Protein AF-A0A7W0WVK8-F1 (afdb_monomer_lite)

Structure (mmCIF, N/CA/C/O backbone):
data_AF-A0A7W0WVK8-F1
#
_entry.id   AF-A0A7W0WVK8-F1
#
loop_
_atom_site.group_PDB
_atom_site.id
_atom_site.type_symbol
_atom_site.label_atom_id
_atom_site.label_alt_id
_atom_site.label_comp_id
_atom_site.label_asym_id
_atom_site.label_entity_id
_atom_site.label_seq_id
_atom_site.pdbx_PDB_ins_code
_atom_site.Cartn_x
_atom_site.Cartn_y
_atom_site.Cartn_z
_atom_site.occupancy
_atom_site.B_iso_or_equiv
_atom_site.auth_seq_id
_atom_site.auth_comp_id
_atom_site.auth_asym_id
_atom_site.auth_atom_id
_atom_site.pdbx_PDB_model_num
ATOM 1 N N . ASP A 1 1 ? 5.687 -21.379 -2.485 1.00 57.66 1 ASP A N 1
ATOM 2 C CA . ASP A 1 1 ? 4.214 -21.459 -2.516 1.00 57.66 1 ASP A CA 1
ATOM 3 C C . ASP A 1 1 ? 3.663 -21.866 -1.160 1.00 57.66 1 ASP A C 1
ATOM 5 O O . ASP A 1 1 ? 3.137 -22.961 -1.008 1.00 57.66 1 ASP A O 1
ATOM 9 N N . ASP A 1 2 ? 3.823 -20.997 -0.159 1.00 66.12 2 ASP A N 1
ATOM 10 C CA . ASP A 1 2 ? 3.199 -21.209 1.148 1.00 66.12 2 ASP A CA 1
ATOM 11 C C . ASP A 1 2 ? 1.730 -20.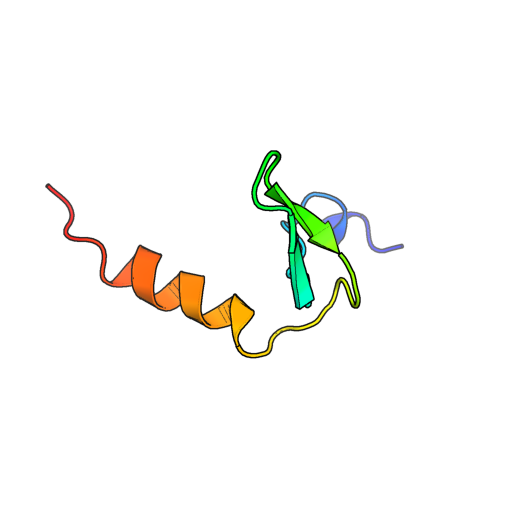748 1.061 1.00 66.12 2 ASP A C 1
ATOM 13 O O . ASP A 1 2 ? 1.486 -19.570 0.770 1.00 66.12 2 ASP A O 1
ATOM 17 N N . PRO A 1 3 ? 0.743 -21.641 1.254 1.00 73.38 3 PRO A N 1
ATOM 18 C CA . PRO A 1 3 ? -0.669 -21.282 1.185 1.00 73.38 3 PRO A CA 1
ATOM 19 C C . PRO A 1 3 ? -1.076 -20.215 2.210 1.00 73.38 3 PRO A C 1
ATOM 21 O O . PRO A 1 3 ? -2.069 -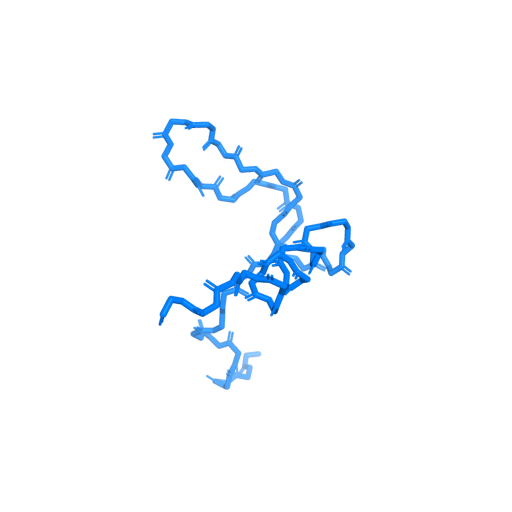19.534 1.978 1.00 73.38 3 PRO A O 1
ATOM 24 N N . HIS A 1 4 ? -0.309 -20.006 3.285 1.00 72.81 4 HIS A N 1
ATOM 25 C CA . HIS A 1 4 ? -0.618 -18.987 4.289 1.00 72.81 4 HIS A CA 1
ATOM 26 C C . HIS A 1 4 ? -0.423 -17.555 3.782 1.00 72.81 4 HIS A C 1
ATOM 28 O O . HIS A 1 4 ? -1.013 -16.638 4.336 1.00 72.81 4 HIS A O 1
ATOM 34 N N . TRP A 1 5 ? 0.402 -17.331 2.753 1.00 65.38 5 TRP A N 1
ATOM 35 C CA . TRP A 1 5 ? 0.738 -15.974 2.290 1.00 65.38 5 TRP A CA 1
ATOM 36 C C . TRP A 1 5 ? -0.012 -15.554 1.032 1.00 65.38 5 TRP A C 1
ATOM 38 O O . TRP A 1 5 ? 0.148 -14.434 0.554 1.00 65.38 5 TRP A O 1
ATOM 48 N N . ARG A 1 6 ? -0.846 -16.450 0.500 1.00 65.56 6 ARG A N 1
ATOM 49 C CA . ARG A 1 6 ? -1.542 -16.259 -0.772 1.00 65.56 6 ARG A CA 1
ATOM 50 C C . ARG A 1 6 ? -2.603 -15.160 -0.711 1.00 65.56 6 ARG A C 1
ATOM 52 O O . ARG A 1 6 ? -2.808 -14.473 -1.706 1.00 65.56 6 ARG A O 1
ATOM 59 N N . ASP A 1 7 ? -3.202 -14.983 0.463 1.00 74.44 7 ASP A N 1
ATOM 60 C CA . ASP A 1 7 ? -4.293 -14.034 0.704 1.00 74.44 7 ASP A CA 1
ATOM 61 C C . ASP A 1 7 ? -3.843 -12.796 1.497 1.00 74.44 7 ASP A C 1
ATOM 63 O O . ASP A 1 7 ? -4.663 -11.954 1.866 1.00 74.44 7 ASP A O 1
ATOM 67 N N . HIS A 1 8 ? -2.544 -12.667 1.790 1.00 73.69 8 HIS A N 1
ATOM 68 C CA . HIS A 1 8 ? -2.039 -11.491 2.487 1.00 73.69 8 HIS A CA 1
ATOM 69 C C . HIS A 1 8 ? -1.895 -10.298 1.534 1.00 73.69 8 HIS A C 1
ATOM 71 O O . HIS A 1 8 ? -1.447 -10.458 0.395 1.00 73.69 8 HIS A O 1
ATOM 77 N N . PRO A 1 9 ? -2.247 -9.081 1.992 1.00 72.94 9 PRO A N 1
ATOM 78 C CA . PRO A 1 9 ? -2.040 -7.880 1.203 1.00 72.94 9 PRO A CA 1
ATOM 79 C C . PRO A 1 9 ? -0.543 -7.681 0.943 1.00 72.94 9 PRO A C 1
ATOM 81 O O . PRO A 1 9 ? 0.271 -7.668 1.867 1.00 72.94 9 PRO A O 1
ATOM 84 N N . LEU A 1 10 ? -0.190 -7.544 -0.335 1.00 78.31 10 LEU A N 1
ATOM 85 C CA . LEU A 1 10 ? 1.177 -7.286 -0.773 1.00 78.31 10 LEU A CA 1
ATOM 86 C C . LEU A 1 10 ? 1.496 -5.791 -0.682 1.00 78.31 10 LEU A C 1
ATOM 88 O O . LEU A 1 10 ? 0.667 -4.942 -1.016 1.00 78.31 10 LEU A O 1
ATOM 92 N N . PHE A 1 11 ? 2.725 -5.484 -0.269 1.00 78.31 11 PHE A N 1
ATOM 93 C CA . PHE A 1 11 ? 3.246 -4.121 -0.220 1.00 78.31 11 PHE A CA 1
ATOM 94 C C . PHE A 1 11 ? 4.092 -3.861 -1.462 1.00 78.31 11 PHE A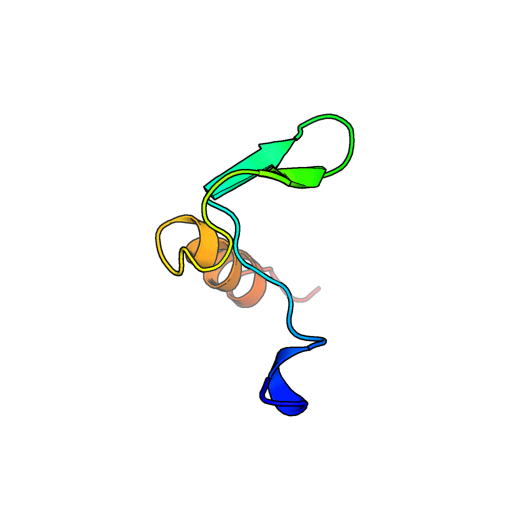 C 1
ATOM 96 O O . PHE A 1 11 ? 5.192 -4.398 -1.616 1.00 78.31 11 PHE A O 1
ATOM 103 N N . TYR A 1 12 ? 3.537 -3.047 -2.355 1.00 82.06 12 TYR A N 1
ATOM 104 C CA . TYR A 1 12 ? 4.156 -2.674 -3.620 1.00 82.06 12 TYR A CA 1
ATOM 105 C C . TYR A 1 12 ? 4.966 -1.390 -3.484 1.00 82.06 12 TYR A C 1
ATOM 107 O O . TYR A 1 12 ? 4.736 -0.599 -2.576 1.00 82.06 12 TYR A O 1
ATOM 115 N N . GLU A 1 13 ? 5.906 -1.177 -4.397 1.00 82.62 13 GLU A N 1
ATOM 116 C CA . GLU A 1 13 ? 6.755 0.014 -4.412 1.00 82.62 13 GLU A 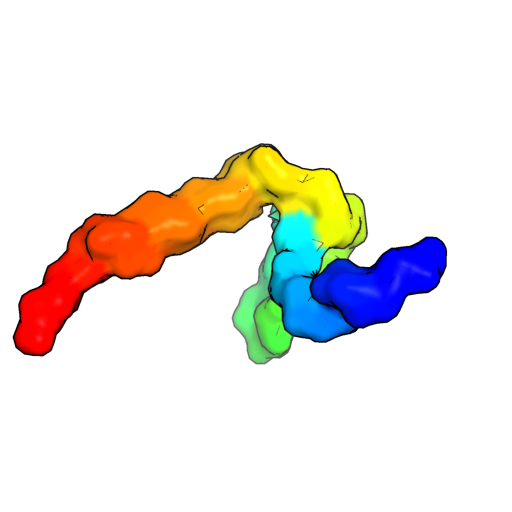CA 1
ATOM 117 C C . GLU A 1 13 ? 5.983 1.285 -4.793 1.00 82.62 13 GLU A C 1
ATOM 119 O O . GLU A 1 13 ? 6.237 2.346 -4.232 1.00 82.62 13 GLU A O 1
ATOM 124 N N . TYR A 1 14 ? 5.015 1.175 -5.707 1.00 82.19 14 TYR A N 1
ATOM 125 C CA . TYR A 1 14 ? 4.146 2.272 -6.129 1.00 82.19 14 TYR A CA 1
ATOM 126 C C . TYR A 1 14 ? 2.700 1.799 -6.269 1.00 82.19 14 TYR A C 1
ATOM 128 O O . TYR A 1 14 ? 2.446 0.624 -6.530 1.00 82.19 14 TYR A O 1
ATOM 136 N N . PHE A 1 15 ? 1.755 2.732 -6.165 1.00 85.62 15 PHE A N 1
ATOM 137 C CA . PHE A 1 15 ? 0.339 2.478 -6.420 1.00 85.62 15 PHE A CA 1
ATOM 138 C C . PHE A 1 15 ? -0.164 3.393 -7.532 1.00 85.62 15 PHE A C 1
ATOM 140 O O . PHE A 1 15 ? 0.108 4.595 -7.540 1.00 85.62 15 PHE A O 1
ATOM 147 N N . HIS A 1 16 ? -0.898 2.822 -8.479 1.00 88.12 16 HIS A N 1
ATOM 148 C CA . HIS A 1 16 ? -1.519 3.565 -9.563 1.00 88.12 16 HIS A CA 1
ATOM 149 C C . HIS A 1 16 ? -2.634 4.469 -9.016 1.00 88.12 16 HIS A C 1
ATOM 151 O O . HIS A 1 16 ? -3.558 3.985 -8.365 1.00 88.12 16 HIS A O 1
ATOM 157 N N . GLY A 1 17 ? -2.581 5.771 -9.309 1.00 86.06 17 GLY A N 1
ATOM 158 C CA . GLY A 1 17 ? -3.505 6.761 -8.737 1.00 86.06 17 GLY A CA 1
ATOM 159 C C . GLY A 1 17 ? -4.983 6.525 -9.067 1.00 86.06 17 GLY A C 1
ATOM 160 O O . GLY A 1 17 ? -5.836 6.759 -8.218 1.00 86.06 17 GLY A O 1
ATOM 161 N N . ASP A 1 18 ? -5.284 6.006 -10.263 1.00 91.25 18 ASP A N 1
ATOM 162 C CA . ASP A 1 18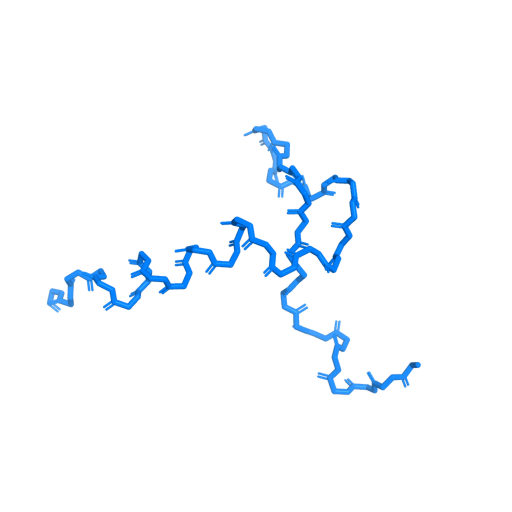 ? -6.680 5.847 -10.709 1.00 91.25 18 ASP A CA 1
ATOM 163 C C . ASP A 1 18 ? -7.385 4.592 -10.172 1.00 91.25 18 ASP A C 1
ATOM 165 O O . ASP A 1 18 ? -8.606 4.583 -10.042 1.00 91.25 18 ASP A O 1
ATOM 169 N N . ASN A 1 19 ? -6.649 3.506 -9.901 1.00 90.56 19 ASN A N 1
ATOM 170 C CA . ASN A 1 19 ? -7.245 2.203 -9.569 1.00 90.56 19 ASN A CA 1
ATOM 171 C C . ASN A 1 19 ? -6.579 1.485 -8.384 1.00 90.56 19 ASN A C 1
ATOM 173 O O . ASN A 1 19 ? -6.991 0.382 -8.034 1.00 90.56 19 ASN A O 1
ATOM 177 N N . GLY A 1 20 ? -5.550 2.081 -7.776 1.00 84.62 20 GLY A N 1
ATOM 178 C CA . GLY A 1 20 ? -4.841 1.517 -6.630 1.00 84.62 20 GLY A CA 1
ATOM 179 C C . GLY A 1 20 ? -3.998 0.277 -6.939 1.00 84.62 20 GLY A C 1
ATOM 180 O O . GLY A 1 20 ? -3.560 -0.390 -6.006 1.00 84.62 20 GLY A O 1
ATOM 181 N N . ALA A 1 21 ? -3.762 -0.064 -8.211 1.00 87.94 21 ALA A N 1
ATOM 182 C CA . ALA A 1 21 ? -2.947 -1.222 -8.565 1.00 87.94 21 ALA A CA 1
ATOM 183 C C . ALA A 1 21 ? -1.494 -1.037 -8.108 1.00 87.94 21 ALA A C 1
ATOM 185 O O . ALA A 1 21 ? -0.879 -0.001 -8.364 1.00 87.94 21 ALA A O 1
ATOM 186 N N . GLY A 1 22 ? -0.943 -2.058 -7.455 1.00 85.69 22 GLY A N 1
ATOM 187 C CA . GLY A 1 22 ? 0.456 -2.096 -7.052 1.00 85.69 22 GLY A CA 1
ATOM 188 C C . GLY A 1 22 ? 1.400 -2.333 -8.233 1.00 85.69 22 GLY A C 1
ATOM 189 O O . GLY A 1 22 ? 1.154 -3.210 -9.061 1.00 85.69 22 GLY A O 1
ATOM 190 N N . ILE A 1 23 ? 2.479 -1.557 -8.317 1.00 83.69 23 ILE A N 1
ATOM 191 C CA . ILE A 1 23 ? 3.477 -1.594 -9.395 1.00 83.69 23 ILE A CA 1
ATOM 192 C C . ILE A 1 23 ? 4.879 -1.665 -8.773 1.00 83.69 23 ILE A C 1
ATOM 194 O O . ILE A 1 23 ? 5.136 -1.059 -7.732 1.00 83.69 23 ILE A O 1
ATOM 198 N N . GLY A 1 24 ? 5.797 -2.390 -9.418 1.00 79.69 24 GLY A N 1
ATOM 199 C CA . GLY A 1 24 ? 7.175 -2.561 -8.946 1.00 79.69 24 GLY A CA 1
ATOM 200 C C . GLY A 1 24 ? 7.333 -3.766 -8.017 1.00 79.69 24 GLY A C 1
ATOM 201 O O . GLY A 1 24 ? 6.590 -4.743 -8.126 1.00 79.69 24 GLY A O 1
ATOM 202 N N . ALA A 1 25 ? 8.325 -3.732 -7.123 1.00 78.69 25 ALA A N 1
ATOM 203 C CA . ALA A 1 25 ? 8.595 -4.852 -6.219 1.00 78.69 25 ALA A CA 1
ATOM 204 C C . ALA A 1 25 ? 7.422 -5.081 -5.243 1.00 78.69 25 ALA A C 1
ATOM 206 O O . ALA A 1 25 ? 7.065 -4.187 -4.485 1.00 78.69 25 ALA A O 1
ATOM 207 N N . SER A 1 26 ? 6.845 -6.288 -5.233 1.00 68.31 26 SER A N 1
ATOM 208 C CA . SER A 1 26 ? 5.656 -6.654 -4.437 1.00 68.31 26 SER A CA 1
ATOM 209 C C . SER A 1 26 ? 5.947 -7.069 -2.986 1.00 68.31 26 SER A C 1
ATOM 211 O O . SER A 1 26 ? 5.034 -7.412 -2.239 1.00 68.31 26 SER A O 1
ATOM 213 N N . HIS A 1 27 ? 7.223 -7.084 -2.600 1.00 67.44 27 HIS A N 1
ATOM 214 C CA . HIS A 1 27 ? 7.725 -7.465 -1.275 1.00 67.44 27 HIS A CA 1
ATOM 215 C C . HIS A 1 27 ? 8.604 -6.353 -0.686 1.00 67.44 27 HIS A C 1
ATOM 217 O O . HIS A 1 27 ? 9.615 -6.608 -0.032 1.00 67.44 27 HIS A O 1
ATOM 223 N N . GLN A 1 28 ? 8.246 -5.093 -0.939 1.00 64.56 28 GLN A N 1
ATOM 224 C CA . GLN A 1 28 ? 8.942 -3.970 -0.328 1.00 64.56 28 GLN A CA 1
ATOM 225 C C . GLN A 1 28 ? 8.288 -3.666 1.027 1.00 64.56 28 GLN A C 1
ATOM 227 O O . GLN A 1 28 ? 7.372 -2.862 1.129 1.00 64.56 28 GLN A O 1
ATOM 232 N N . THR A 1 29 ? 8.774 -4.284 2.104 1.00 63.19 29 THR A N 1
ATOM 233 C CA . THR A 1 29 ? 8.415 -3.924 3.494 1.00 63.19 29 THR A CA 1
ATOM 234 C C . THR A 1 29 ? 9.148 -2.654 3.957 1.00 63.19 29 THR A C 1
ATOM 236 O O . THR A 1 29 ? 9.625 -2.572 5.086 1.00 63.19 29 THR A O 1
ATOM 239 N N . GLY A 1 30 ? 9.339 -1.705 3.038 1.00 71.44 30 GLY A N 1
ATOM 240 C CA . GLY A 1 30 ? 10.048 -0.450 3.252 1.00 71.44 30 GLY A CA 1
ATOM 241 C C . GLY A 1 30 ? 9.083 0.657 3.662 1.00 71.44 30 GLY A C 1
ATOM 242 O O . GLY A 1 30 ? 8.278 0.497 4.575 1.00 71.44 30 GLY A O 1
ATOM 243 N N . TRP A 1 31 ? 9.136 1.790 2.964 1.00 77.62 31 TRP A N 1
ATOM 244 C CA . TRP A 1 31 ? 8.326 2.965 3.297 1.00 77.62 31 TRP A CA 1
ATOM 245 C C . TRP A 1 31 ? 6.808 2.703 3.245 1.00 77.62 31 TRP A C 1
ATOM 247 O O . TRP A 1 31 ? 6.061 3.327 3.992 1.00 77.62 31 TRP A O 1
ATOM 257 N N . THR A 1 32 ? 6.335 1.756 2.430 1.00 74.75 32 THR A N 1
ATOM 258 C CA . THR A 1 32 ? 4.904 1.423 2.328 1.00 74.75 32 THR A CA 1
ATOM 259 C C . THR A 1 32 ? 4.348 0.697 3.551 1.00 74.75 32 THR A C 1
ATOM 261 O O . THR A 1 32 ? 3.146 0.777 3.802 1.00 74.75 32 THR A O 1
ATOM 264 N N . ALA A 1 33 ? 5.195 0.084 4.385 1.00 80.62 33 ALA A N 1
ATOM 265 C CA . A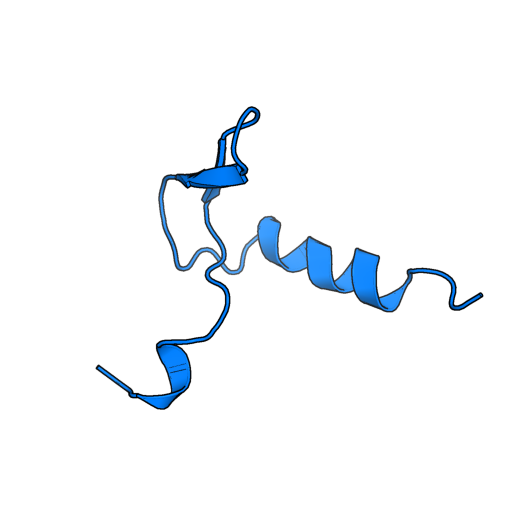LA A 1 33 ? 4.772 -0.495 5.661 1.00 80.62 33 ALA A CA 1
ATOM 266 C C . ALA A 1 33 ? 4.333 0.574 6.685 1.00 80.62 33 ALA A C 1
ATOM 268 O O . ALA A 1 33 ? 3.602 0.260 7.622 1.00 80.62 33 ALA A O 1
ATOM 269 N N . LEU A 1 34 ? 4.707 1.847 6.487 1.00 83.69 34 LEU A N 1
ATOM 270 C CA . LEU A 1 34 ? 4.317 2.956 7.369 1.00 83.69 34 LEU A CA 1
ATOM 271 C C . LEU A 1 34 ? 2.800 3.199 7.406 1.00 83.69 34 LEU A C 1
ATOM 273 O O . LEU A 1 34 ? 2.313 3.824 8.345 1.00 83.69 34 LEU A O 1
ATOM 277 N N . VAL A 1 35 ? 2.032 2.665 6.445 1.00 83.56 35 VAL A N 1
ATOM 278 C CA . VAL A 1 35 ? 0.560 2.687 6.503 1.00 83.56 35 VAL A CA 1
ATOM 279 C C . VAL A 1 35 ? 0.016 1.990 7.757 1.00 83.56 35 VAL A C 1
ATOM 281 O O . VAL A 1 35 ? -1.034 2.381 8.257 1.00 83.56 35 VAL A O 1
ATOM 284 N N . ALA A 1 36 ? 0.737 1.008 8.311 1.00 86.06 36 ALA A N 1
ATOM 285 C CA . ALA A 1 36 ? 0.347 0.346 9.552 1.00 86.06 36 ALA A CA 1
ATOM 286 C C . ALA A 1 36 ? 0.275 1.330 10.731 1.00 86.06 36 ALA A C 1
ATOM 288 O O . ALA A 1 36 ? -0.665 1.252 11.517 1.00 86.06 36 ALA A O 1
ATOM 289 N N . ASN A 1 37 ? 1.193 2.302 10.801 1.00 86.00 37 ASN A N 1
ATOM 290 C CA . ASN A 1 37 ? 1.169 3.342 11.835 1.00 86.00 37 ASN A CA 1
ATOM 291 C C . ASN A 1 37 ? -0.062 4.239 11.682 1.00 86.00 37 ASN A C 1
ATOM 293 O O . ASN A 1 37 ? -0.716 4.554 12.664 1.00 86.00 37 ASN A O 1
ATOM 297 N N . LEU A 1 38 ? -0.434 4.595 10.446 1.00 86.75 38 LEU A N 1
ATOM 298 C CA . LEU A 1 38 ? -1.643 5.387 10.194 1.00 86.75 38 LEU A CA 1
ATOM 299 C C . LEU A 1 38 ? -2.914 4.655 10.637 1.00 86.75 38 LEU A C 1
ATOM 301 O O . LEU A 1 38 ? -3.847 5.295 11.111 1.00 86.75 38 LEU A O 1
ATOM 305 N N . ILE A 1 39 ? -2.961 3.331 10.462 1.00 87.38 39 ILE A N 1
ATOM 306 C CA . ILE A 1 39 ? -4.083 2.494 10.904 1.00 87.38 39 ILE A CA 1
ATOM 307 C C . ILE A 1 39 ? -4.116 2.397 12.434 1.00 87.38 39 ILE A C 1
ATOM 309 O O . ILE A 1 39 ? -5.196 2.487 13.014 1.00 87.38 39 ILE A O 1
ATOM 313 N N . ASP A 1 40 ? -2.962 2.218 13.080 1.00 88.19 40 ASP A N 1
ATOM 314 C CA . ASP A 1 40 ? -2.848 2.111 14.541 1.00 88.19 40 ASP A CA 1
ATOM 315 C C . ASP A 1 40 ? -3.188 3.432 15.249 1.00 88.19 40 ASP A C 1
ATOM 317 O O . ASP A 1 40 ? -3.942 3.458 16.222 1.00 88.19 40 ASP A O 1
ATOM 321 N N . GLU A 1 41 ? -2.700 4.546 14.703 1.00 89.12 41 GLU A N 1
ATOM 322 C CA . GLU A 1 41 ? -2.922 5.898 15.220 1.00 89.12 41 GLU A CA 1
ATOM 323 C C . GLU A 1 41 ? -4.295 6.468 14.839 1.00 89.12 41 GLU A C 1
ATOM 325 O O . GLU A 1 41 ? -4.694 7.510 15.369 1.00 89.12 41 GLU A O 1
ATOM 330 N N . TRP A 1 42 ? -5.036 5.816 13.932 1.00 86.12 42 TRP A N 1
ATOM 331 C CA . TRP A 1 42 ? -6.348 6.296 13.513 1.00 86.12 42 TRP A CA 1
ATOM 332 C C . TRP A 1 42 ? -7.286 6.386 14.728 1.00 86.12 42 TRP A C 1
ATOM 334 O O . TRP A 1 42 ? -7.589 5.359 15.349 1.00 86.12 42 TRP A O 1
ATOM 344 N N . PRO A 1 43 ? -7.800 7.584 15.077 1.00 78.12 43 PRO A N 1
ATOM 345 C CA . PRO A 1 43 ? -8.645 7.745 16.249 1.00 78.12 43 PRO A CA 1
ATOM 346 C C . PRO A 1 43 ? -9.892 6.872 16.121 1.00 78.12 43 PRO A C 1
ATOM 348 O O . PRO A 1 43 ? -10.726 7.069 15.231 1.00 78.12 43 PRO A O 1
ATOM 351 N N . LYS A 1 44 ? -10.032 5.903 17.028 1.00 67.25 44 LYS A N 1
ATOM 352 C CA . LYS A 1 44 ? -11.279 5.157 17.195 1.00 67.25 44 LYS A CA 1
ATOM 353 C C . LYS A 1 44 ? -12.337 6.155 17.664 1.00 67.25 44 LYS A C 1
ATOM 355 O O . LYS A 1 44 ? -12.228 6.689 18.766 1.00 67.25 44 LYS A O 1
ATOM 360 N N . ARG A 1 45 ? -13.289 6.464 16.783 1.00 60.97 45 ARG A N 1
ATOM 361 C CA . ARG A 1 45 ? -14.526 7.160 17.155 1.00 60.97 45 ARG A CA 1
ATOM 362 C C . ARG A 1 45 ? -15.366 6.284 18.072 1.00 60.97 45 ARG A C 1
ATOM 364 O O . ARG A 1 45 ? -15.334 5.049 17.872 1.00 60.97 45 ARG A O 1
#

Secondary structure (DSSP, 8-state):
--GGGTTSPPB-SEE-TTT--EES-TB--SGGGGHHHHHHHS---

Foldseek 3Di:
DPPVCPPPQWQAPDADPPPRDGDHDRHPCDPSVCVVVVVVPPDDD

Radius of gyration: 12.73 Å; chains: 1; bounding box: 25×29×28 Å

pLDDT: mean 78.19, std 8.88, range [57.66, 91.25]

Sequence (45 aa):
DDPHWRDHPLFYEYFHGDNGAGIGASHQTGWTALVANLIDEWPKR